Protein AF-A0A967Z158-F1 (afdb_monomer_lite)

Sequence (73 aa):
MVPIGEFLTIAQEETEVKLPYIVMVDESGLIWRVICTYKMGEAVRKVAKQWRNFQELGGVKNSHALNLLAEEK

Structure (mmCIF, N/CA/C/O backbone):
data_AF-A0A967Z158-F1
#
_entry.id   AF-A0A967Z158-F1
#
loop_
_atom_site.group_PDB
_atom_site.id
_atom_site.type_symbol
_atom_site.label_atom_id
_atom_site.label_alt_id
_atom_site.label_comp_id
_atom_site.label_asym_id
_atom_site.label_entity_id
_atom_site.label_seq_id
_atom_site.pdbx_PDB_ins_code
_atom_site.Cartn_x
_atom_site.Cartn_y
_atom_site.Cartn_z
_atom_site.occupancy
_atom_site.B_iso_or_equiv
_atom_site.auth_seq_id
_atom_site.auth_comp_id
_atom_site.auth_asym_id
_atom_site.auth_atom_id
_atom_site.pdbx_PDB_model_num
ATOM 1 N N . MET A 1 1 ? 15.573 -0.455 -0.190 1.00 87.50 1 MET A N 1
ATOM 2 C CA . MET A 1 1 ? 14.285 -0.415 -0.921 1.00 87.50 1 MET A CA 1
ATOM 3 C C . MET A 1 1 ? 13.237 -1.118 -0.081 1.00 87.50 1 MET A C 1
ATOM 5 O O . MET A 1 1 ? 13.573 -2.137 0.509 1.00 87.50 1 MET A O 1
ATOM 9 N N . VAL A 1 2 ? 12.014 -0.595 -0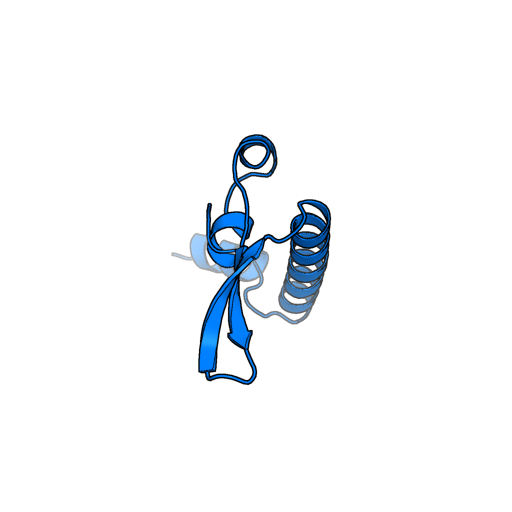.021 1.00 92.56 2 VAL A N 1
ATOM 10 C CA . VAL A 1 2 ? 10.932 -1.106 0.843 1.00 92.56 2 VAL A CA 1
ATOM 11 C C . VAL A 1 2 ? 9.667 -1.317 -0.000 1.00 92.56 2 VAL A C 1
ATOM 13 O O . VAL A 1 2 ? 9.371 -0.455 -0.829 1.00 92.56 2 VAL A O 1
ATOM 16 N N . PRO A 1 3 ? 8.925 -2.431 0.139 1.00 93.88 3 PRO A N 1
ATOM 17 C CA . PRO A 1 3 ? 7.648 -2.598 -0.554 1.00 93.88 3 PRO A CA 1
ATOM 18 C C . PRO A 1 3 ? 6.691 -1.442 -0.240 1.00 93.88 3 PRO A C 1
ATOM 20 O O . PRO A 1 3 ? 6.616 -1.004 0.908 1.00 93.88 3 PRO A O 1
ATOM 23 N N . ILE A 1 4 ? 5.925 -0.962 -1.224 1.00 91.75 4 ILE A N 1
ATOM 24 C CA . ILE A 1 4 ? 5.052 0.210 -1.032 1.00 91.75 4 ILE A CA 1
ATOM 25 C C . ILE A 1 4 ? 4.072 0.031 0.142 1.00 91.75 4 ILE A C 1
ATOM 27 O O . ILE A 1 4 ? 3.822 0.982 0.870 1.00 91.75 4 ILE A O 1
ATOM 31 N N . GLY A 1 5 ? 3.567 -1.185 0.380 1.00 90.25 5 GLY A N 1
ATOM 32 C CA . GLY A 1 5 ? 2.654 -1.468 1.493 1.00 90.25 5 GLY A CA 1
ATOM 33 C C . GLY A 1 5 ? 3.273 -1.181 2.864 1.00 90.25 5 GLY A C 1
ATOM 34 O O . GLY A 1 5 ? 2.653 -0.518 3.687 1.00 90.25 5 GLY A O 1
ATOM 35 N N . GLU A 1 6 ? 4.517 -1.608 3.077 1.00 91.50 6 GLU A N 1
ATOM 36 C CA . GLU A 1 6 ? 5.282 -1.331 4.300 1.00 91.50 6 GLU A CA 1
ATOM 37 C C . GLU A 1 6 ? 5.738 0.133 4.352 1.00 91.50 6 GLU A C 1
ATOM 39 O O . GLU A 1 6 ? 5.686 0.788 5.391 1.00 91.50 6 GLU A O 1
ATOM 44 N N . PHE A 1 7 ? 6.114 0.705 3.207 1.00 91.00 7 PHE A N 1
ATOM 45 C CA . PHE A 1 7 ? 6.454 2.122 3.125 1.00 91.00 7 PHE A CA 1
ATOM 46 C C . PHE A 1 7 ? 5.307 3.023 3.608 1.00 91.00 7 PHE A C 1
ATOM 48 O O . PHE A 1 7 ? 5.556 4.044 4.244 1.00 91.00 7 PHE A O 1
ATOM 55 N N . LEU A 1 8 ? 4.053 2.642 3.346 1.00 89.94 8 LEU A N 1
ATOM 56 C CA . LEU A 1 8 ? 2.862 3.390 3.757 1.00 89.94 8 LEU A CA 1
ATOM 57 C C . LEU A 1 8 ? 2.546 3.291 5.258 1.00 89.94 8 LEU A C 1
ATOM 59 O O . LEU A 1 8 ? 1.769 4.111 5.749 1.00 89.94 8 LEU A O 1
ATOM 63 N N . THR A 1 9 ? 3.122 2.338 5.995 1.00 89.25 9 THR A N 1
ATOM 64 C CA . THR A 1 9 ? 2.923 2.220 7.453 1.00 89.25 9 THR A CA 1
ATOM 65 C C . THR A 1 9 ? 3.955 3.002 8.259 1.00 89.25 9 THR A C 1
ATOM 67 O O . THR A 1 9 ? 3.717 3.303 9.423 1.00 89.25 9 THR A O 1
ATOM 70 N N . ILE A 1 10 ? 5.082 3.359 7.644 1.00 87.31 10 ILE A N 1
ATOM 71 C CA . ILE A 1 10 ? 6.158 4.140 8.265 1.00 87.31 10 ILE A CA 1
ATOM 72 C C . ILE A 1 10 ? 5.712 5.605 8.441 1.00 87.31 10 ILE A C 1
ATOM 74 O O . ILE A 1 10 ? 4.968 6.125 7.601 1.00 87.31 10 ILE A O 1
ATOM 78 N N . ALA A 1 11 ? 6.135 6.270 9.521 1.00 79.00 11 ALA A N 1
ATOM 79 C CA . ALA A 1 11 ? 5.870 7.695 9.741 1.00 79.00 11 ALA A CA 1
ATOM 80 C C . ALA A 1 11 ? 6.515 8.547 8.635 1.00 79.00 11 ALA A C 1
ATOM 82 O O . ALA A 1 11 ? 7.590 8.211 8.148 1.00 79.00 11 ALA A O 1
ATOM 83 N N . GLN A 1 12 ? 5.873 9.642 8.215 1.00 76.56 12 GLN A N 1
ATOM 84 C CA . GLN A 1 12 ? 6.354 10.450 7.082 1.00 76.56 12 GLN A CA 1
ATOM 85 C C . GLN A 1 12 ? 7.781 10.979 7.310 1.00 76.56 12 GLN A C 1
ATOM 87 O O . GLN A 1 12 ? 8.589 10.950 6.386 1.00 76.56 12 GLN A O 1
ATOM 92 N N . GLU A 1 13 ? 8.118 11.344 8.547 1.00 78.06 13 GLU A N 1
ATOM 93 C CA . GLU A 1 13 ? 9.457 11.792 8.962 1.00 78.06 13 GLU A CA 1
ATOM 94 C C . GLU A 1 13 ? 10.550 10.729 8.741 1.00 78.06 13 GLU A C 1
ATOM 96 O O . GLU A 1 13 ? 11.702 11.056 8.479 1.00 78.06 13 GLU A O 1
ATOM 101 N N . GLU A 1 14 ? 10.199 9.442 8.770 1.00 76.88 14 GLU A N 1
ATOM 102 C CA . GLU A 1 14 ? 11.136 8.326 8.587 1.00 76.88 14 GLU A CA 1
ATOM 103 C C . GLU A 1 14 ? 11.241 7.853 7.123 1.00 76.88 14 GLU A C 1
ATOM 105 O O . GLU A 1 14 ? 11.896 6.843 6.827 1.00 76.88 14 GLU A O 1
ATOM 110 N N . THR A 1 15 ? 10.564 8.532 6.187 1.00 74.06 15 THR A N 1
ATOM 111 C CA . THR A 1 15 ? 10.503 8.097 4.782 1.00 74.06 15 THR A CA 1
ATOM 112 C C . THR A 1 15 ? 11.616 8.643 3.894 1.00 74.06 15 THR A C 1
ATOM 114 O O . THR A 1 15 ? 11.905 8.003 2.885 1.00 74.06 15 THR A O 1
ATOM 117 N N . GLU A 1 16 ? 12.291 9.739 4.265 1.00 71.75 16 GLU A N 1
ATOM 118 C CA . GLU A 1 16 ? 13.267 10.434 3.397 1.00 71.75 16 GLU A CA 1
ATOM 119 C C . GLU A 1 16 ? 14.447 9.558 2.939 1.00 71.75 16 GLU A C 1
ATOM 121 O O . GLU A 1 16 ? 15.033 9.797 1.883 1.00 71.75 16 GLU A O 1
ATOM 126 N N . VAL A 1 17 ? 14.766 8.500 3.690 1.00 79.00 17 VAL A N 1
ATOM 127 C CA . VAL A 1 17 ? 15.899 7.597 3.412 1.00 79.00 17 VAL A CA 1
ATOM 128 C C . VAL A 1 17 ? 15.458 6.302 2.700 1.00 79.00 17 VAL A C 1
ATOM 130 O O . VAL A 1 17 ? 16.286 5.474 2.313 1.00 79.00 17 VAL A O 1
ATOM 133 N N . LYS A 1 18 ? 14.151 6.076 2.507 1.00 86.19 18 LYS A N 1
ATOM 134 C CA . LYS A 1 18 ? 13.608 4.793 2.025 1.00 86.19 18 LYS A CA 1
ATOM 135 C C . LYS A 1 18 ? 13.060 4.917 0.605 1.00 86.19 18 LYS A C 1
ATOM 137 O O . LYS A 1 18 ? 12.136 5.670 0.356 1.00 86.19 18 LYS A O 1
ATOM 142 N N . LEU A 1 19 ? 13.553 4.077 -0.309 1.00 90.31 19 LEU A N 1
ATOM 143 C CA . LEU A 1 19 ? 13.043 3.974 -1.685 1.00 90.31 19 LEU A CA 1
ATOM 144 C C . LEU A 1 19 ? 11.875 2.972 -1.778 1.00 90.31 19 LEU A C 1
ATOM 146 O O . LEU A 1 19 ? 12.140 1.760 -1.699 1.00 90.31 19 LEU A O 1
ATOM 150 N N . PRO A 1 20 ? 10.614 3.423 -1.937 1.00 92.94 20 PRO A N 1
ATOM 151 C CA . PRO A 1 20 ? 9.480 2.525 -2.095 1.00 92.94 20 PRO 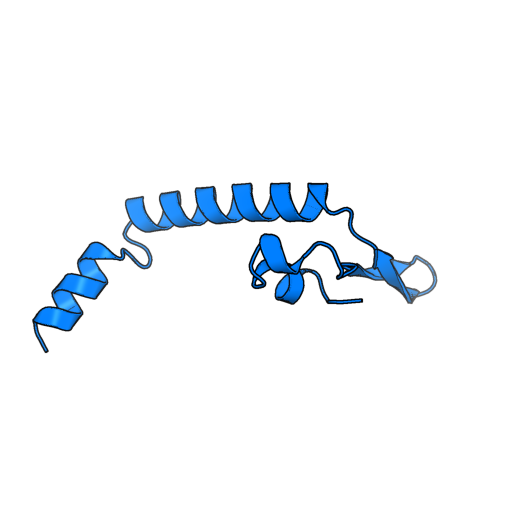A CA 1
ATOM 152 C C . PRO A 1 20 ? 9.475 1.848 -3.466 1.00 92.94 20 PRO A C 1
ATOM 154 O O . PRO A 1 20 ? 9.899 2.442 -4.457 1.00 92.94 20 PRO A O 1
ATOM 157 N N . TYR A 1 21 ? 8.951 0.627 -3.544 1.00 95.00 21 TYR A N 1
ATOM 158 C CA . TYR A 1 21 ? 8.758 -0.058 -4.822 1.00 95.00 21 TYR A CA 1
ATOM 159 C C . TYR A 1 21 ? 7.488 -0.910 -4.871 1.00 95.00 21 TYR A C 1
ATOM 161 O O . TYR A 1 21 ? 6.990 -1.380 -3.844 1.00 95.00 21 TYR A O 1
ATOM 169 N N . ILE A 1 22 ? 7.011 -1.151 -6.090 1.00 95.31 22 ILE A N 1
ATOM 170 C CA . ILE A 1 22 ? 6.050 -2.208 -6.422 1.00 95.31 22 ILE A CA 1
ATOM 171 C C . ILE A 1 22 ? 6.743 -3.309 -7.215 1.00 95.31 22 ILE A C 1
ATOM 173 O O . ILE A 1 22 ? 7.785 -3.092 -7.835 1.00 95.31 22 ILE A O 1
ATOM 177 N N . VAL A 1 23 ? 6.155 -4.499 -7.189 1.00 96.94 23 VAL A N 1
ATOM 178 C CA . VAL A 1 23 ? 6.569 -5.603 -8.048 1.00 96.94 23 VAL A CA 1
ATOM 179 C C . VAL A 1 23 ? 5.669 -5.603 -9.276 1.00 96.94 23 VAL A C 1
ATOM 181 O O . VAL A 1 23 ? 4.448 -5.572 -9.137 1.00 96.94 23 VAL A O 1
ATOM 184 N N . MET A 1 24 ? 6.265 -5.617 -10.463 1.00 97.00 24 MET A N 1
ATOM 185 C CA . MET A 1 24 ? 5.554 -5.728 -11.736 1.00 97.00 24 MET A CA 1
ATOM 186 C C . MET A 1 24 ? 6.093 -6.913 -12.524 1.00 97.00 24 MET A C 1
ATOM 188 O O . MET A 1 24 ? 7.254 -7.280 -12.370 1.00 97.00 24 MET A O 1
ATOM 192 N N . VAL A 1 25 ? 5.248 -7.499 -13.363 1.00 97.56 25 VAL A N 1
ATOM 193 C CA . VAL A 1 25 ? 5.645 -8.518 -14.335 1.00 97.56 25 VAL A CA 1
ATOM 194 C C . VAL A 1 25 ? 5.555 -7.878 -15.714 1.00 97.56 25 VAL A C 1
ATOM 196 O O . VAL A 1 25 ? 4.550 -7.227 -16.003 1.00 97.56 25 VAL A O 1
ATOM 199 N N . ASP A 1 26 ? 6.607 -7.991 -16.521 1.00 96.75 26 ASP A N 1
ATOM 200 C CA . ASP A 1 26 ? 6.599 -7.485 -17.897 1.00 96.75 26 ASP A CA 1
ATOM 201 C C . ASP A 1 26 ? 6.005 -8.495 -18.896 1.00 96.75 26 ASP A C 1
ATOM 203 O O . ASP A 1 26 ? 5.594 -9.598 -18.533 1.00 96.75 26 ASP A O 1
ATOM 207 N N . GLU A 1 27 ? 5.972 -8.120 -20.176 1.00 97.25 27 GLU A N 1
ATOM 208 C CA . GLU A 1 27 ? 5.431 -8.949 -21.263 1.00 97.25 27 GLU A CA 1
ATOM 209 C C . GLU A 1 27 ? 6.200 -10.264 -21.477 1.00 97.25 27 GLU A C 1
ATOM 211 O O . GLU A 1 27 ? 5.646 -11.22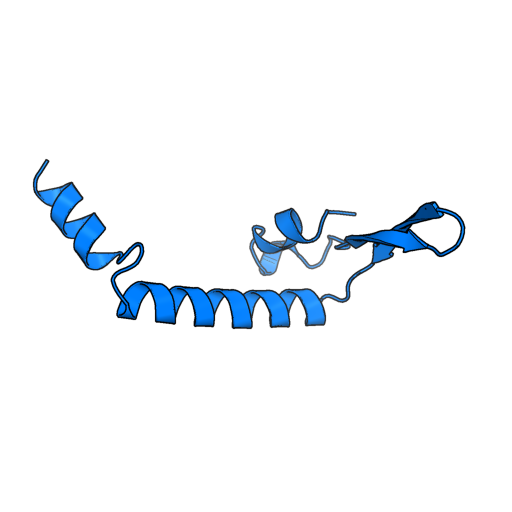3 -22.011 1.00 97.25 27 GLU A O 1
ATOM 216 N N . SER A 1 28 ? 7.461 -10.332 -21.040 1.00 97.06 28 SER A N 1
ATOM 217 C CA . SER A 1 28 ? 8.298 -11.533 -21.118 1.00 97.06 28 SER A CA 1
ATOM 218 C C . SER A 1 28 ? 8.158 -12.450 -19.897 1.00 97.06 28 SER A C 1
ATOM 220 O O . SER A 1 28 ? 8.772 -13.516 -19.846 1.00 97.06 28 SER A O 1
ATOM 222 N N . GLY A 1 29 ? 7.339 -12.059 -18.915 1.00 96.38 29 GLY A N 1
ATOM 223 C CA . GLY A 1 29 ? 7.156 -12.793 -17.665 1.00 96.38 29 GLY A CA 1
ATOM 224 C C . GLY A 1 29 ? 8.248 -12.525 -16.627 1.00 96.38 29 GLY A C 1
ATOM 225 O O . GLY A 1 29 ? 8.308 -13.227 -15.615 1.00 96.38 29 GLY A O 1
ATOM 226 N N . LEU A 1 30 ? 9.107 -11.523 -16.840 1.00 97.88 30 LEU A N 1
ATOM 227 C CA . LEU A 1 30 ? 10.150 -11.157 -15.885 1.00 97.88 30 LEU A CA 1
ATOM 228 C C . LEU A 1 30 ? 9.6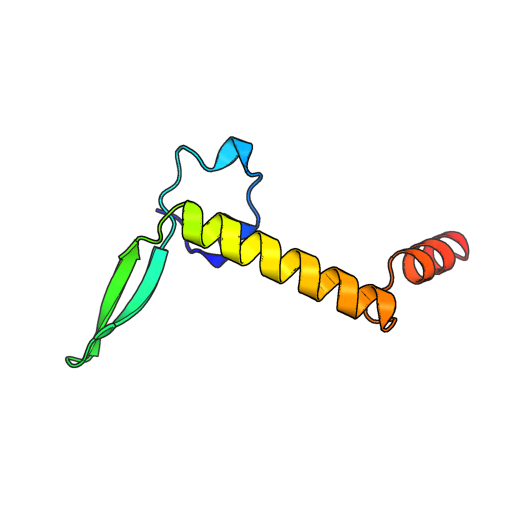00 -10.252 -14.786 1.00 97.88 30 LEU A C 1
ATOM 230 O O . LEU A 1 30 ? 8.768 -9.375 -15.016 1.00 97.88 30 LEU A O 1
ATOM 234 N N . ILE A 1 31 ? 10.101 -10.468 -13.570 1.00 97.62 31 ILE A N 1
ATOM 235 C CA . ILE A 1 31 ? 9.689 -9.733 -12.377 1.00 97.62 31 ILE A CA 1
ATOM 236 C C . ILE A 1 31 ? 10.612 -8.533 -12.162 1.00 97.62 31 ILE A C 1
ATOM 238 O O . ILE A 1 31 ? 11.816 -8.685 -11.954 1.00 97.62 31 ILE A O 1
ATOM 242 N N . TRP A 1 32 ? 10.021 -7.343 -12.105 1.00 97.19 32 TRP A N 1
ATOM 243 C CA . TRP A 1 32 ? 10.705 -6.074 -11.889 1.00 97.19 32 TRP A CA 1
ATOM 244 C C . TRP A 1 32 ? 10.311 -5.435 -10.566 1.00 97.19 32 TRP A C 1
ATOM 246 O O . TRP A 1 32 ? 9.144 -5.437 -10.170 1.00 97.19 32 TRP A 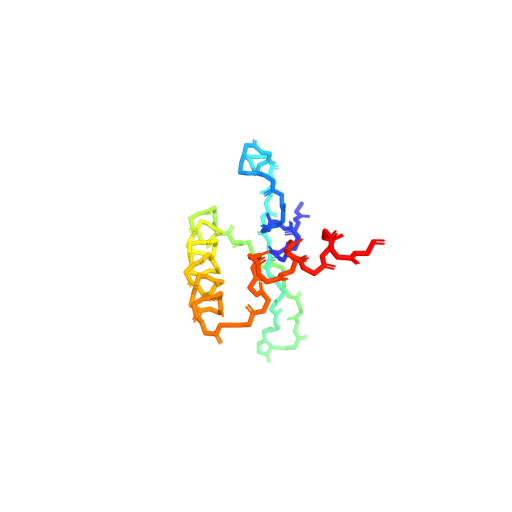O 1
ATOM 256 N N . ARG A 1 33 ? 11.287 -4.809 -9.903 1.00 97.00 33 ARG A N 1
ATOM 257 C CA . ARG A 1 33 ? 11.029 -3.862 -8.813 1.00 97.00 33 ARG A CA 1
ATOM 258 C C . ARG A 1 33 ? 11.000 -2.454 -9.386 1.00 97.00 33 ARG A C 1
ATOM 260 O O . ARG A 1 33 ? 12.042 -1.912 -9.744 1.00 97.00 33 ARG A O 1
ATOM 267 N N . VAL A 1 34 ? 9.813 -1.866 -9.449 1.00 95.69 34 VAL A N 1
ATOM 268 C CA . VAL A 1 34 ? 9.602 -0.521 -9.989 1.00 95.69 34 VAL A CA 1
ATOM 269 C C . VAL A 1 34 ? 9.560 0.474 -8.841 1.00 95.69 34 VAL A C 1
ATOM 271 O O . VAL A 1 34 ? 8.721 0.360 -7.947 1.00 95.69 34 VAL A O 1
ATOM 274 N N . ILE A 1 35 ? 10.482 1.437 -8.853 1.00 94.81 35 ILE A N 1
ATOM 275 C CA . ILE A 1 35 ? 10.589 2.462 -7.811 1.00 94.81 35 ILE A CA 1
ATOM 276 C C . ILE A 1 35 ? 9.393 3.410 -7.913 1.00 94.81 35 ILE A C 1
ATOM 278 O O . ILE A 1 35 ? 9.102 3.957 -8.975 1.00 94.81 35 ILE A O 1
ATOM 282 N N . CYS A 1 36 ? 8.715 3.626 -6.791 1.00 92.00 36 CYS A N 1
ATOM 283 C CA . CYS A 1 36 ? 7.650 4.612 -6.688 1.00 92.00 36 CYS A CA 1
ATOM 284 C C . CYS A 1 36 ? 8.230 5.966 -6.270 1.00 92.00 36 CYS A C 1
ATOM 286 O O . CYS A 1 36 ? 9.193 6.048 -5.510 1.00 92.00 36 CYS A O 1
ATOM 288 N N . THR A 1 37 ? 7.616 7.052 -6.731 1.00 90.25 37 THR A N 1
ATOM 289 C CA . THR A 1 37 ? 7.988 8.389 -6.257 1.00 90.25 37 THR A CA 1
ATOM 290 C C . THR A 1 37 ? 7.426 8.640 -4.859 1.00 90.25 37 THR A C 1
ATOM 292 O O . THR A 1 37 ? 6.360 8.132 -4.503 1.00 90.25 37 THR A O 1
ATOM 295 N N . TYR A 1 38 ? 8.090 9.494 -4.080 1.00 86.69 38 TYR A N 1
ATOM 296 C CA . TYR A 1 38 ? 7.574 9.934 -2.780 1.00 86.69 38 TYR A CA 1
ATOM 297 C C . TYR A 1 38 ? 6.172 10.558 -2.887 1.00 86.69 38 TYR A C 1
ATOM 299 O O . TYR A 1 38 ? 5.285 10.220 -2.104 1.00 86.69 38 TYR A O 1
ATOM 307 N N . LYS A 1 39 ? 5.928 11.364 -3.932 1.00 88.12 39 LYS A N 1
ATOM 308 C CA . LYS A 1 39 ? 4.616 11.975 -4.223 1.00 88.12 39 LYS A CA 1
ATOM 309 C C . LYS A 1 39 ? 3.504 10.942 -4.405 1.00 88.12 39 LYS A C 1
ATOM 311 O O . LYS A 1 39 ? 2.367 11.174 -4.001 1.00 88.12 39 LYS A O 1
ATOM 316 N N . MET A 1 40 ? 3.819 9.793 -5.003 1.00 89.56 40 MET A N 1
ATOM 317 C CA . MET A 1 40 ? 2.862 8.698 -5.142 1.00 89.56 40 MET A CA 1
ATOM 318 C C . MET A 1 40 ? 2.500 8.113 -3.771 1.00 89.56 40 MET A C 1
ATOM 320 O O . MET A 1 40 ? 1.323 7.889 -3.502 1.00 89.56 40 MET A O 1
ATOM 324 N N . GLY A 1 41 ? 3.476 7.954 -2.871 1.00 87.31 41 GLY A N 1
ATOM 325 C CA . GLY A 1 41 ? 3.223 7.551 -1.485 1.00 87.31 41 GLY A CA 1
ATOM 326 C C . GLY A 1 41 ? 2.303 8.524 -0.735 1.00 87.31 41 GLY A C 1
ATOM 327 O O . GLY A 1 41 ? 1.344 8.092 -0.095 1.00 87.31 41 GLY A O 1
ATOM 328 N N . GLU A 1 42 ? 2.537 9.833 -0.857 1.00 87.69 42 GLU A N 1
ATOM 329 C CA . GLU A 1 42 ? 1.678 10.866 -0.253 1.00 87.69 42 GLU A CA 1
ATOM 330 C C . GLU A 1 42 ? 0.242 10.822 -0.792 1.00 87.69 42 GLU A C 1
ATOM 332 O O . GLU A 1 42 ? -0.722 10.849 -0.019 1.00 87.69 42 GLU A O 1
ATOM 337 N N . ALA A 1 43 ? 0.085 10.696 -2.113 1.00 91.31 43 ALA A N 1
ATOM 338 C CA . ALA A 1 43 ? -1.223 10.585 -2.751 1.00 91.31 43 ALA A CA 1
ATOM 339 C C . ALA A 1 43 ? -1.996 9.355 -2.248 1.00 91.31 43 ALA A C 1
ATOM 341 O O . ALA A 1 43 ? -3.173 9.465 -1.895 1.00 91.31 43 ALA A O 1
ATOM 342 N N . VAL A 1 44 ? -1.326 8.203 -2.135 1.00 91.56 44 VAL A N 1
ATOM 343 C CA . VAL A 1 44 ? -1.935 6.971 -1.614 1.00 91.56 44 VAL A CA 1
ATOM 344 C C . VAL A 1 44 ? -2.380 7.148 -0.160 1.00 91.56 44 VAL A C 1
ATOM 346 O O . VAL A 1 44 ? -3.508 6.784 0.176 1.00 91.56 44 VAL A O 1
ATOM 349 N N . ARG A 1 45 ? -1.557 7.767 0.701 1.00 90.19 45 ARG A N 1
ATOM 350 C CA . ARG A 1 45 ? -1.941 8.054 2.099 1.00 90.19 45 ARG A CA 1
ATOM 351 C C . ARG A 1 45 ? -3.175 8.946 2.183 1.00 90.19 45 ARG A C 1
ATOM 353 O O . ARG A 1 45 ? -4.060 8.683 2.999 1.00 90.19 45 ARG A O 1
ATOM 360 N N . LYS A 1 46 ? -3.259 9.976 1.337 1.00 92.44 46 LYS A N 1
ATOM 361 C CA . LYS A 1 46 ? -4.413 10.884 1.289 1.00 92.44 46 LYS A CA 1
ATOM 362 C C . LYS A 1 46 ? -5.701 10.131 0.948 1.00 92.44 46 LYS A C 1
ATOM 364 O O . LYS A 1 46 ? -6.686 10.273 1.673 1.00 92.44 46 LYS A O 1
ATOM 369 N N . VAL A 1 47 ? -5.680 9.309 -0.102 1.00 94.44 47 VAL A N 1
ATOM 370 C CA . VAL A 1 47 ? -6.843 8.502 -0.512 1.00 94.44 47 VAL A CA 1
ATOM 371 C C . VAL A 1 47 ? -7.209 7.484 0.571 1.00 94.44 47 VAL A C 1
ATOM 373 O O . VAL A 1 47 ? -8.377 7.370 0.932 1.00 94.44 47 VAL A O 1
ATOM 376 N N . ALA A 1 48 ? -6.224 6.804 1.165 1.00 91.44 48 ALA A N 1
ATOM 377 C CA . ALA A 1 48 ? -6.459 5.842 2.242 1.00 91.44 48 ALA A CA 1
ATOM 378 C C . ALA A 1 48 ? -7.095 6.491 3.486 1.00 91.44 48 ALA A C 1
ATOM 380 O O . ALA A 1 48 ? -7.997 5.910 4.092 1.00 91.44 48 ALA A O 1
ATOM 381 N N . LYS A 1 49 ? -6.668 7.708 3.850 1.00 92.38 49 LYS A N 1
ATOM 382 C CA . LYS A 1 49 ? -7.274 8.483 4.943 1.00 92.38 49 LYS A CA 1
ATOM 383 C C . LYS A 1 49 ? -8.722 8.858 4.625 1.00 92.38 49 LYS A C 1
ATOM 385 O O . LYS A 1 49 ? -9.594 8.653 5.460 1.00 92.38 49 LYS A O 1
ATOM 390 N N . GLN A 1 50 ? -8.987 9.370 3.422 1.00 95.25 50 GLN A N 1
ATOM 391 C CA . GLN A 1 50 ? -10.350 9.711 2.996 1.00 95.25 50 GLN A CA 1
ATOM 392 C C . GLN A 1 50 ? -11.269 8.487 3.019 1.00 95.25 50 GLN A C 1
ATOM 394 O O . GLN A 1 50 ? -12.373 8.554 3.551 1.00 95.25 50 GLN A O 1
ATOM 399 N N . TRP A 1 51 ? -10.786 7.355 2.511 1.00 94.56 51 TRP A N 1
ATOM 400 C CA . TRP A 1 51 ? -11.519 6.097 2.537 1.00 94.56 51 TRP A CA 1
ATOM 401 C C . TRP A 1 51 ? -11.842 5.638 3.962 1.00 94.56 51 TRP A C 1
ATOM 403 O O . TRP A 1 51 ? -12.985 5.287 4.246 1.00 94.56 51 TRP A O 1
ATOM 413 N N . ARG A 1 52 ? -10.873 5.708 4.883 1.00 91.94 52 ARG A N 1
ATOM 414 C CA . ARG A 1 52 ? -11.104 5.395 6.301 1.00 91.94 52 ARG A CA 1
ATOM 415 C C . ARG A 1 52 ? -12.175 6.295 6.919 1.00 91.94 52 ARG A C 1
ATOM 417 O O . ARG A 1 52 ? -13.045 5.786 7.613 1.00 91.94 52 ARG A O 1
ATOM 424 N N . ASN A 1 53 ? -12.153 7.595 6.630 1.00 93.12 53 ASN A N 1
ATOM 425 C CA . ASN A 1 53 ? -13.171 8.519 7.135 1.00 93.12 53 ASN A CA 1
ATOM 426 C C . ASN A 1 53 ? -14.574 8.147 6.628 1.00 93.12 53 ASN A C 1
ATOM 428 O O . ASN A 1 53 ? -15.533 8.185 7.394 1.00 93.12 53 ASN A O 1
ATOM 432 N N . PHE A 1 54 ? -14.708 7.753 5.357 1.00 95.56 54 PHE A N 1
ATOM 433 C CA . PHE A 1 54 ? -15.992 7.280 4.831 1.00 95.56 54 PHE A CA 1
ATOM 434 C C . PHE A 1 54 ? -16.455 5.984 5.496 1.00 95.56 54 PHE A C 1
ATOM 436 O O . PHE A 1 54 ? -17.637 5.854 5.804 1.00 95.56 54 PHE A O 1
ATOM 443 N N . GLN A 1 55 ? -15.538 5.049 5.753 1.00 94.06 55 GLN A N 1
ATOM 444 C CA . GLN A 1 55 ? -15.849 3.833 6.505 1.00 94.06 55 GLN A CA 1
ATOM 445 C C . GLN A 1 55 ? -16.363 4.158 7.910 1.00 94.06 55 GLN A C 1
ATOM 447 O O . GLN A 1 55 ? -17.400 3.637 8.310 1.00 94.06 55 GLN A O 1
ATOM 452 N N . GLU A 1 56 ? -15.687 5.059 8.620 1.00 92.75 56 GLU A N 1
ATOM 453 C CA . GLU A 1 56 ? -16.053 5.460 9.978 1.00 92.75 56 GLU A CA 1
ATOM 454 C C . GLU A 1 56 ? -17.430 6.135 10.044 1.00 92.75 56 GLU A C 1
ATOM 456 O O . GLU A 1 56 ? -18.239 5.790 10.912 1.00 92.75 56 GLU A O 1
ATOM 461 N N . LEU A 1 57 ? -17.731 7.022 9.087 1.00 92.50 57 LEU A N 1
ATOM 462 C CA . LEU A 1 57 ? -19.061 7.622 8.922 1.00 92.50 57 LEU A CA 1
ATOM 463 C C . LEU A 1 57 ? -20.130 6.577 8.578 1.00 92.50 57 LEU A C 1
ATOM 465 O O . LEU A 1 57 ? -21.265 6.685 9.031 1.00 92.50 57 LEU A O 1
ATOM 469 N N . GLY A 1 58 ? -19.767 5.552 7.805 1.00 92.50 58 GLY A N 1
ATOM 470 C CA . GLY A 1 58 ? -20.628 4.412 7.489 1.00 92.50 58 GLY A CA 1
ATOM 471 C C . GLY A 1 58 ? -20.741 3.370 8.608 1.00 92.50 58 GLY A C 1
ATOM 472 O O . GLY A 1 58 ? -21.323 2.313 8.382 1.00 92.50 58 GLY A O 1
ATOM 473 N N . GLY A 1 59 ? -20.161 3.616 9.788 1.00 90.81 59 GLY A N 1
ATOM 474 C CA . GLY A 1 59 ? -20.190 2.691 10.926 1.00 90.81 59 GLY A CA 1
ATOM 475 C C . GLY A 1 59 ? -19.200 1.520 10.836 1.00 90.81 59 GLY A C 1
ATOM 476 O O . GLY A 1 59 ? -19.126 0.699 11.749 1.00 90.81 59 GLY A O 1
ATOM 477 N N . VAL A 1 60 ? -18.394 1.432 9.777 1.00 91.38 60 VAL A N 1
ATOM 478 C CA . VAL A 1 60 ? -17.366 0.396 9.621 1.00 91.38 60 VAL A CA 1
ATOM 479 C C . VAL A 1 60 ? -16.144 0.769 10.455 1.00 91.38 60 VAL A C 1
ATOM 481 O O . VAL A 1 60 ? -15.499 1.783 10.199 1.00 91.38 60 VAL A O 1
ATOM 484 N N . LYS A 1 61 ? -15.794 -0.081 11.433 1.00 82.94 61 LYS A N 1
ATOM 485 C CA . LYS A 1 61 ? -14.668 0.146 12.363 1.00 82.94 61 LYS A CA 1
ATOM 486 C C . LYS A 1 61 ? -14.720 1.533 13.024 1.00 82.94 61 LYS A C 1
ATOM 488 O O . LYS A 1 61 ? -13.695 2.195 13.165 1.00 82.94 61 LYS A O 1
ATOM 493 N N . ASN A 1 62 ? -15.921 1.971 13.399 1.00 89.06 62 ASN A N 1
ATOM 494 C CA . ASN A 1 62 ? -16.138 3.271 14.017 1.00 89.06 62 ASN A CA 1
ATOM 495 C C . ASN A 1 62 ? -15.389 3.361 15.357 1.00 89.06 62 ASN A C 1
ATOM 497 O O . ASN A 1 62 ? -15.626 2.552 16.257 1.00 89.06 62 ASN A O 1
ATOM 501 N N . SER A 1 63 ? -14.470 4.324 15.475 1.00 86.12 63 SER A N 1
ATOM 502 C CA . SER A 1 63 ? -13.595 4.425 16.647 1.00 86.12 63 SER A CA 1
ATOM 503 C C . SER A 1 63 ? -14.374 4.748 17.919 1.00 86.12 63 SER A C 1
ATOM 505 O O . SER A 1 63 ? -14.090 4.184 18.970 1.00 86.12 63 SER A O 1
ATOM 507 N N . HIS A 1 64 ? -15.412 5.580 17.815 1.00 85.25 64 HIS A N 1
ATOM 508 C CA . HIS A 1 64 ? -16.268 5.938 18.939 1.00 85.25 64 HIS A CA 1
ATOM 509 C C . HIS A 1 64 ? -17.024 4.722 19.490 1.00 85.25 64 HIS A C 1
ATOM 511 O O . HIS A 1 64 ? -16.975 4.473 20.691 1.00 85.25 64 HIS A O 1
ATOM 517 N N . ALA A 1 65 ? -17.643 3.920 18.618 1.00 87.81 65 ALA A N 1
ATOM 518 C CA . ALA A 1 65 ? -18.329 2.693 19.023 1.00 87.81 65 ALA A CA 1
ATOM 519 C C . ALA A 1 65 ? -17.367 1.670 19.650 1.00 87.81 65 ALA A C 1
ATOM 521 O O . ALA A 1 65 ? -17.707 1.029 20.641 1.00 87.81 65 ALA A O 1
ATOM 522 N N . LEU A 1 66 ? -16.159 1.526 19.094 1.00 89.31 66 LEU A N 1
ATOM 523 C CA . LEU A 1 66 ? -15.139 0.627 19.641 1.00 89.31 66 LEU A CA 1
ATOM 524 C C . LEU A 1 66 ? -14.632 1.087 21.011 1.00 89.31 66 LEU A C 1
ATOM 526 O 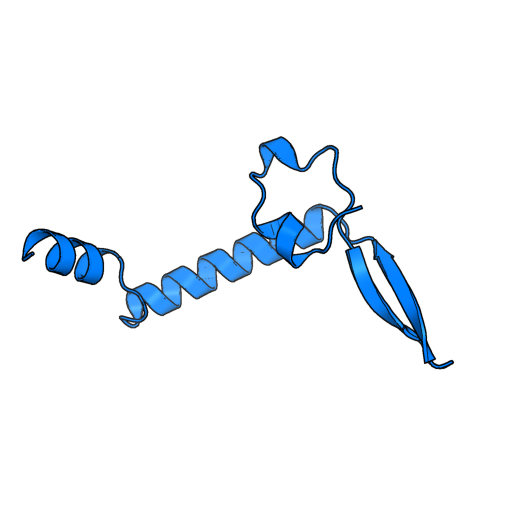O . LEU A 1 66 ? -14.442 0.248 21.887 1.00 89.31 66 LEU A O 1
ATOM 530 N N . ASN A 1 67 ? -14.432 2.393 21.198 1.00 89.94 67 ASN A N 1
ATOM 531 C CA . ASN A 1 67 ? -14.001 2.955 22.476 1.00 89.94 67 ASN A CA 1
ATOM 532 C C . ASN A 1 67 ? -15.081 2.781 23.546 1.00 89.94 67 ASN A C 1
ATOM 534 O O . ASN A 1 67 ? -14.770 2.304 24.630 1.00 89.94 67 ASN A O 1
ATOM 538 N N . LEU A 1 68 ? -16.345 3.070 23.218 1.00 91.50 68 LEU A N 1
ATOM 539 C CA . LEU A 1 68 ? -17.466 2.862 24.137 1.00 91.50 68 LEU A CA 1
ATOM 540 C C . LEU A 1 68 ? -17.562 1.391 24.575 1.00 91.50 68 LEU A C 1
ATOM 542 O O . LEU A 1 68 ? -17.681 1.095 25.757 1.00 91.50 68 LEU A O 1
ATOM 546 N N . LEU A 1 69 ? -17.416 0.457 23.631 1.00 90.75 69 LEU A N 1
ATOM 547 C CA . LEU A 1 69 ? -17.442 -0.979 23.918 1.00 90.75 69 LEU A CA 1
ATOM 548 C C . LEU A 1 69 ? -16.236 -1.446 24.753 1.00 90.75 69 LEU A C 1
ATOM 550 O O . LEU A 1 69 ? -16.329 -2.441 25.469 1.00 90.75 69 LEU A O 1
ATOM 554 N N . ALA A 1 70 ? -15.096 -0.757 24.655 1.00 92.44 70 ALA A N 1
ATOM 555 C CA . ALA A 1 70 ? -13.928 -1.025 25.488 1.00 92.44 70 ALA A CA 1
ATOM 556 C C . ALA A 1 70 ? -14.101 -0.510 26.926 1.00 92.44 70 ALA A C 1
ATOM 558 O O . ALA A 1 70 ? -13.538 -1.112 27.832 1.00 92.44 70 ALA A O 1
ATOM 559 N N . GLU A 1 71 ? -14.876 0.557 27.136 1.00 92.25 71 GLU A N 1
ATOM 560 C CA . GLU A 1 71 ? -15.214 1.094 28.465 1.00 92.25 71 GLU A CA 1
ATOM 561 C C . GLU A 1 71 ? -16.281 0.258 29.197 1.00 92.25 71 GLU A C 1
ATOM 563 O O . GLU A 1 71 ? -16.355 0.292 30.422 1.00 92.25 71 GLU A O 1
ATOM 568 N N . GLU A 1 72 ? -17.094 -0.514 28.467 1.00 88.19 72 GLU A N 1
ATOM 569 C CA . GLU A 1 72 ? -18.098 -1.429 29.035 1.00 88.19 72 GLU A CA 1
ATOM 570 C C . GLU A 1 72 ? -17.520 -2.770 29.543 1.00 88.19 72 GLU A C 1
ATOM 572 O O . GLU A 1 72 ? -18.251 -3.551 30.160 1.00 88.19 72 GLU A O 1
ATOM 577 N N . LYS A 1 73 ? -16.239 -3.065 29.282 1.00 63.62 73 LYS A N 1
ATOM 578 C CA . LYS A 1 73 ? -15.547 -4.293 29.718 1.00 63.62 73 LYS A CA 1
ATOM 579 C C . LYS A 1 73 ? -14.624 -4.055 30.903 1.00 63.62 73 LYS A C 1
ATOM 581 O O . LYS A 1 73 ? -14.589 -4.960 31.767 1.00 63.62 73 LYS A O 1
#

Secondary structure (DSSP, 8-state):
-EEHHHHTTS-GGG-TT--EEEEEE-TTS-EEEEEPPHHHHHHHHHHHHHHHHHHHHTTTT-HHHHHHHHHT-

pLDDT: mean 90.11, std 6.48, range [63.62, 97.88]

Foldseek 3Di:
DAELVVLLVDDPVPNPVDFYWDWDADPVRDIDTHTDDPVVSVVVNVVVVVVVVVCLVVVNVPVVVVVVVVVVD

Radius of gyration: 17.36 Å; chains: 1; bounding box: 36×25×51 Å